Protein AF-A0A953YYQ6-F1 (afdb_monomer_lite)

Secondary structure (DSSP, 8-state):
-EEEEEEEEEE--SSS-EEEEEEEE--SEEEEEESS-EEE-SSSEEEEEEEE-TT-EEEEEEEEEEE--S---

pLDDT: mean 88.55, std 11.74, range [38.19, 97.56]

Structure (mmCIF, N/CA/C/O backbone):
data_AF-A0A953YYQ6-F1
#
_entry.id   AF-A0A953YYQ6-F1
#
loop_
_atom_site.group_PDB
_atom_site.id
_atom_site.type_symbol
_atom_site.label_atom_id
_atom_site.label_alt_id
_atom_site.label_comp_id
_atom_site.label_asym_id
_atom_site.label_entity_id
_atom_site.label_seq_id
_atom_site.pdbx_PDB_ins_code
_atom_site.Cartn_x
_atom_site.Cartn_y
_atom_site.Cartn_z
_atom_site.occupancy
_atom_site.B_iso_or_equiv
_atom_site.auth_seq_id
_atom_site.auth_comp_id
_atom_site.auth_asym_id
_atom_site.auth_atom_id
_atom_site.pdbx_PDB_model_num
ATOM 1 N N . THR A 1 1 ? 19.361 -0.798 -14.416 1.00 80.44 1 THR A N 1
ATOM 2 C CA . THR A 1 1 ? 18.074 -0.763 -13.702 1.00 80.44 1 THR A CA 1
ATOM 3 C C . THR A 1 1 ? 18.258 0.104 -12.475 1.00 80.44 1 THR A C 1
ATOM 5 O O . THR A 1 1 ? 19.359 0.125 -11.935 1.00 80.44 1 THR A O 1
ATOM 8 N N . THR A 1 2 ? 17.245 0.870 -12.093 1.00 87.75 2 THR A N 1
ATOM 9 C CA . THR A 1 2 ? 17.228 1.662 -10.856 1.00 87.75 2 THR A CA 1
ATOM 10 C C . THR A 1 2 ? 16.282 0.968 -9.889 1.00 87.75 2 THR A C 1
ATOM 12 O O . THR A 1 2 ? 15.209 0.555 -10.317 1.00 87.75 2 THR A O 1
ATOM 15 N N . VAL A 1 3 ? 16.679 0.808 -8.629 1.00 90.94 3 VAL A N 1
ATOM 16 C CA . VAL A 1 3 ? 15.833 0.224 -7.581 1.00 90.94 3 VAL A CA 1
ATOM 17 C C . VAL A 1 3 ? 15.533 1.313 -6.564 1.00 90.94 3 VAL A C 1
ATOM 19 O O . VAL A 1 3 ? 16.458 1.957 -6.069 1.00 90.94 3 VAL A O 1
ATOM 22 N N . GLU A 1 4 ? 14.254 1.524 -6.284 1.00 91.12 4 GLU A N 1
ATOM 23 C CA . GLU A 1 4 ? 13.774 2.498 -5.311 1.00 91.12 4 GLU A CA 1
ATOM 24 C C . GLU A 1 4 ? 12.844 1.806 -4.314 1.00 91.12 4 GLU A C 1
ATOM 26 O O . GLU A 1 4 ? 11.888 1.132 -4.700 1.00 91.12 4 GLU A O 1
ATOM 31 N N . GLU A 1 5 ? 13.131 1.983 -3.027 1.00 92.94 5 GLU A N 1
ATOM 32 C CA . GLU A 1 5 ? 12.319 1.466 -1.929 1.00 92.94 5 GLU A CA 1
ATOM 33 C C . GLU A 1 5 ? 11.464 2.591 -1.353 1.00 92.94 5 GLU A C 1
ATOM 35 O O . GLU A 1 5 ? 11.947 3.696 -1.087 1.00 92.94 5 GLU A O 1
ATOM 40 N N . PHE A 1 6 ? 10.185 2.304 -1.136 1.00 91.00 6 PHE A N 1
ATOM 41 C CA . PHE A 1 6 ? 9.232 3.250 -0.581 1.00 91.00 6 PHE A CA 1
ATOM 42 C C . PHE A 1 6 ? 8.593 2.673 0.674 1.00 91.00 6 PHE A C 1
ATOM 44 O O . PHE A 1 6 ? 8.165 1.520 0.711 1.00 91.00 6 PHE A O 1
ATOM 51 N N . GLU A 1 7 ? 8.472 3.522 1.691 1.00 93.44 7 GLU A N 1
ATOM 52 C CA . GLU A 1 7 ? 7.737 3.226 2.912 1.00 93.44 7 GLU A CA 1
ATOM 53 C C . GLU A 1 7 ? 6.733 4.348 3.169 1.00 93.44 7 GLU A C 1
ATOM 55 O O . GLU A 1 7 ? 7.083 5.530 3.173 1.00 93.44 7 GLU A O 1
ATOM 60 N N . THR A 1 8 ? 5.472 3.985 3.394 1.00 91.50 8 THR A N 1
ATOM 61 C CA . THR A 1 8 ? 4.441 4.938 3.808 1.00 91.50 8 THR A CA 1
ATOM 62 C C . THR A 1 8 ? 3.631 4.385 4.967 1.00 91.50 8 THR A C 1
ATOM 64 O O . THR A 1 8 ? 3.369 3.189 5.066 1.00 91.50 8 THR A O 1
ATOM 67 N N . THR A 1 9 ? 3.237 5.265 5.880 1.00 94.62 9 THR A N 1
ATOM 68 C CA . THR A 1 9 ? 2.396 4.915 7.023 1.00 94.62 9 THR A CA 1
ATOM 69 C C . THR A 1 9 ? 0.993 5.455 6.802 1.00 94.62 9 THR A C 1
ATOM 71 O O . THR A 1 9 ? 0.816 6.652 6.586 1.00 94.62 9 THR A O 1
ATOM 74 N N . VAL A 1 10 ? -0.005 4.586 6.949 1.00 93.94 10 VAL A N 1
ATOM 75 C CA . VAL A 1 10 ? -1.422 4.946 6.912 1.00 93.94 10 VAL A CA 1
ATOM 76 C C . VAL A 1 10 ? -2.044 4.638 8.269 1.00 93.94 10 VAL A C 1
ATOM 78 O O . VAL A 1 10 ? -1.936 3.521 8.771 1.00 93.94 10 VAL A O 1
ATOM 81 N N . THR A 1 11 ? -2.705 5.629 8.861 1.00 95.12 11 THR A N 1
ATOM 82 C CA . THR A 1 11 ? -3.364 5.496 10.166 1.00 95.12 11 THR A CA 1
ATOM 83 C C . THR A 1 11 ? -4.820 5.918 10.055 1.00 95.12 11 THR A C 1
ATOM 85 O O . THR A 1 11 ? -5.119 7.003 9.551 1.00 95.12 11 THR A O 1
ATOM 88 N N . ASN A 1 12 ? -5.728 5.088 10.564 1.00 96.75 12 ASN A N 1
ATOM 89 C CA . ASN A 1 12 ? -7.134 5.439 10.678 1.00 96.75 12 ASN A CA 1
ATOM 90 C C . ASN A 1 12 ? -7.398 6.167 12.004 1.00 96.75 12 ASN A C 1
ATOM 92 O O . ASN A 1 12 ? -7.487 5.551 13.061 1.00 96.75 12 ASN A O 1
ATOM 96 N N . PHE A 1 13 ? -7.570 7.487 11.944 1.00 95.44 13 PHE A N 1
ATOM 97 C CA . PHE A 1 13 ? -7.940 8.303 13.108 1.00 95.44 13 PHE A CA 1
ATOM 98 C C . PHE A 1 13 ? -9.450 8.381 13.358 1.00 95.44 13 PHE A C 1
ATOM 100 O O . PHE A 1 13 ? -9.884 9.091 14.263 1.00 95.44 13 PHE A O 1
ATOM 107 N N . ARG A 1 14 ? -10.267 7.706 12.543 1.00 93.38 14 ARG A N 1
ATOM 108 C CA . ARG A 1 14 ? -11.714 7.677 12.739 1.00 93.38 14 ARG A CA 1
ATOM 109 C C . ARG A 1 14 ? -12.088 6.632 13.782 1.00 93.38 14 ARG A C 1
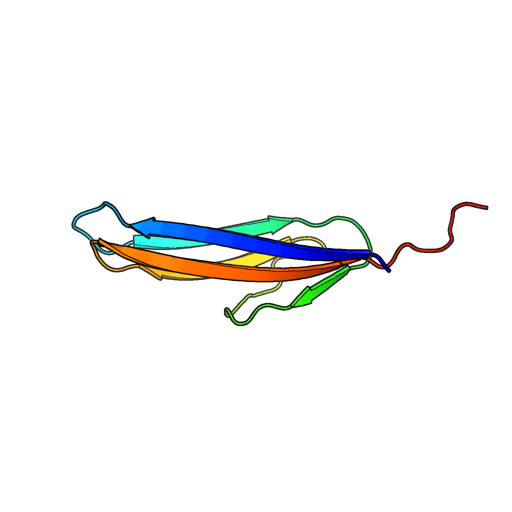ATOM 111 O O . ARG A 1 14 ? -11.381 5.657 14.010 1.00 93.38 14 ARG A O 1
ATOM 118 N N . ASP A 1 15 ? -13.255 6.832 14.367 1.00 96.12 15 ASP A N 1
ATOM 119 C CA . ASP A 1 15 ? -13.936 5.928 15.292 1.00 96.12 15 ASP A CA 1
ATOM 120 C C . ASP A 1 15 ? -14.699 4.793 14.585 1.00 96.12 15 ASP A C 1
ATOM 122 O O . ASP A 1 15 ? -15.405 4.015 15.222 1.00 96.12 15 ASP A O 1
ATOM 126 N N . ARG A 1 16 ? -14.547 4.674 13.262 1.00 9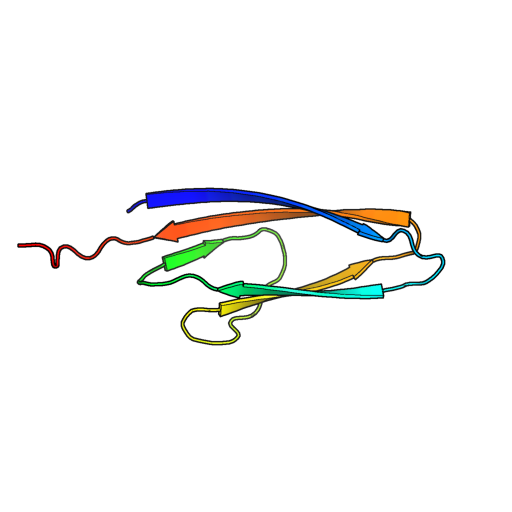5.25 16 ARG A N 1
ATOM 127 C CA . ARG A 1 16 ? -15.151 3.628 12.432 1.00 95.25 16 ARG A CA 1
ATOM 128 C C . ARG A 1 16 ? -14.137 3.022 11.475 1.00 95.25 16 ARG A C 1
ATOM 130 O O . ARG A 1 16 ? -13.126 3.644 11.152 1.00 95.25 16 ARG A O 1
ATOM 137 N N . GLU A 1 17 ? -14.437 1.814 11.022 1.00 97.06 17 GLU A N 1
ATOM 138 C CA . GLU A 1 17 ? -13.667 1.127 9.992 1.00 97.06 17 GLU A CA 1
ATOM 139 C C . GLU A 1 17 ? -13.680 1.918 8.674 1.00 97.06 17 GLU A C 1
ATOM 141 O O . GLU A 1 17 ? -14.685 2.552 8.321 1.00 97.06 17 GLU A O 1
ATOM 146 N N . VAL A 1 18 ? -12.543 1.917 7.977 1.00 96.38 18 VAL A N 1
ATOM 147 C CA . VAL A 1 18 ? -12.378 2.581 6.681 1.00 96.38 18 VAL A CA 1
ATOM 148 C C . VAL A 1 18 ? -11.722 1.635 5.685 1.00 96.38 18 VAL A C 1
ATOM 150 O O . VAL A 1 18 ? -10.748 0.955 6.003 1.00 96.38 18 VAL A O 1
ATOM 153 N N . GLU A 1 19 ? -12.247 1.623 4.467 1.00 95.56 19 GLU A N 1
ATOM 154 C CA . GLU A 1 19 ? -11.586 1.018 3.315 1.00 95.56 19 GLU A CA 1
ATOM 155 C C . GLU A 1 19 ? -10.612 2.039 2.724 1.00 95.56 19 GLU A C 1
ATOM 157 O O . GLU A 1 19 ? -10.950 3.214 2.545 1.00 95.56 19 GLU A O 1
ATOM 162 N N . VAL A 1 20 ? -9.383 1.599 2.473 1.00 92.75 20 VAL A N 1
ATOM 163 C CA . VAL A 1 20 ? -8.308 2.419 1.922 1.00 92.75 20 VAL A CA 1
ATOM 164 C C . VAL A 1 20 ? -7.886 1.831 0.589 1.00 92.75 20 VAL A C 1
ATOM 166 O O . VAL A 1 20 ? -7.473 0.677 0.506 1.00 92.75 20 VAL A O 1
ATOM 169 N N . GLU A 1 21 ? -7.942 2.664 -0.442 1.00 92.56 21 GLU A N 1
ATOM 170 C CA . GLU A 1 21 ? -7.472 2.344 -1.781 1.00 92.56 21 GLU A CA 1
ATOM 171 C C . GLU A 1 21 ? -6.356 3.315 -2.165 1.00 92.56 21 GLU A C 1
ATOM 173 O O . GLU A 1 21 ? -6.516 4.533 -2.073 1.00 92.56 21 GLU A O 1
ATOM 178 N N . ILE A 1 22 ? -5.209 2.772 -2.567 1.00 90.44 22 ILE A N 1
ATOM 179 C CA . ILE A 1 22 ? -4.034 3.546 -2.970 1.00 90.44 22 ILE A CA 1
ATOM 180 C C . ILE A 1 22 ? -3.679 3.166 -4.395 1.00 90.44 22 ILE A C 1
ATOM 182 O O . ILE A 1 22 ? -3.476 1.992 -4.700 1.00 90.44 22 ILE A O 1
ATOM 186 N N . HIS A 1 23 ? -3.584 4.174 -5.260 1.00 92.31 23 HIS A N 1
ATOM 187 C CA . HIS A 1 23 ? -3.130 4.017 -6.638 1.00 92.31 23 HIS A CA 1
ATOM 188 C C . HIS A 1 23 ? -1.712 4.545 -6.752 1.00 92.31 23 HIS A C 1
ATOM 190 O O . HIS A 1 23 ? -1.445 5.722 -6.495 1.00 92.31 23 HIS A O 1
ATOM 196 N N . ARG A 1 24 ? -0.797 3.665 -7.141 1.00 90.19 24 ARG A N 1
ATOM 197 C CA . ARG A 1 24 ? 0.584 4.019 -7.424 1.00 90.19 24 ARG A CA 1
ATOM 198 C C . ARG A 1 24 ? 0.810 3.937 -8.922 1.00 90.19 24 ARG A C 1
ATOM 200 O O . ARG A 1 24 ? 0.855 2.844 -9.470 1.00 90.19 24 ARG A O 1
ATOM 207 N N . THR A 1 25 ? 0.981 5.092 -9.554 1.00 89.75 25 THR A N 1
ATOM 208 C CA . THR A 1 25 ? 1.359 5.204 -10.968 1.00 89.75 25 THR A CA 1
ATOM 209 C C . THR A 1 25 ? 2.876 5.338 -11.093 1.00 89.75 25 THR A C 1
ATOM 211 O O . THR A 1 25 ? 3.498 6.126 -10.373 1.00 89.75 25 THR A O 1
ATOM 214 N N . MET A 1 26 ? 3.463 4.565 -11.998 1.00 87.06 26 MET A N 1
ATOM 215 C CA . MET A 1 26 ? 4.879 4.542 -12.356 1.00 87.06 26 MET A CA 1
ATOM 216 C C . MET A 1 26 ? 4.986 4.597 -13.875 1.00 87.06 26 MET A C 1
ATOM 218 O O . MET A 1 26 ? 4.159 4.028 -14.571 1.00 87.06 26 MET A O 1
ATOM 222 N N . TYR A 1 27 ? 6.002 5.278 -14.394 1.00 83.50 27 TYR A N 1
ATOM 223 C CA . TYR A 1 27 ? 6.192 5.415 -15.836 1.00 83.50 27 TYR A CA 1
ATOM 224 C C . TYR A 1 27 ? 7.395 4.598 -16.302 1.00 83.50 27 TYR A C 1
ATOM 226 O O . TYR A 1 27 ? 8.445 4.617 -15.659 1.00 83.50 27 TYR A O 1
ATOM 234 N N . GLY A 1 28 ? 7.264 3.959 -17.464 1.00 84.19 28 GLY A N 1
ATOM 235 C CA . GLY A 1 28 ? 8.336 3.198 -18.109 1.00 84.19 28 GLY A CA 1
ATOM 236 C C . GLY A 1 28 ? 8.222 1.689 -17.891 1.00 84.19 28 GLY A C 1
ATOM 237 O O . GLY A 1 28 ? 7.181 1.182 -17.499 1.00 84.19 28 GLY A O 1
ATOM 238 N N . ASP A 1 29 ? 9.297 0.960 -18.189 1.00 87.44 29 ASP A N 1
ATOM 239 C CA . ASP 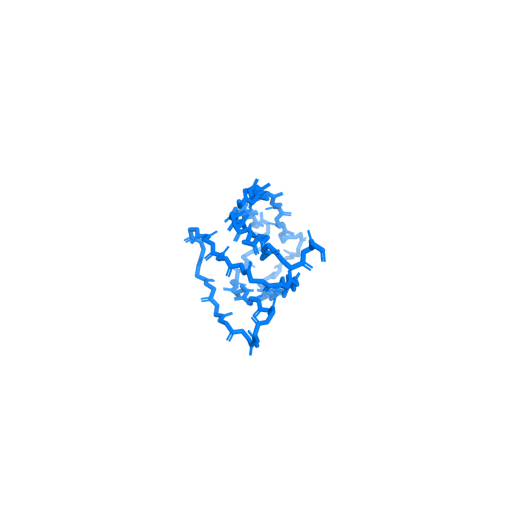A 1 29 ? 9.389 -0.474 -17.892 1.00 87.44 29 ASP A CA 1
ATOM 240 C C . ASP A 1 29 ? 9.807 -0.639 -16.427 1.00 87.44 29 ASP A C 1
ATOM 242 O O . ASP A 1 29 ? 10.898 -0.204 -16.043 1.00 87.44 29 ASP A O 1
ATOM 246 N N . PHE A 1 30 ? 8.934 -1.215 -15.602 1.00 89.00 30 PHE A N 1
ATOM 247 C CA . PHE A 1 30 ? 9.186 -1.421 -14.182 1.00 89.00 30 PHE A CA 1
ATOM 248 C C . PHE A 1 30 ? 8.682 -2.779 -13.697 1.00 89.00 30 PHE A C 1
ATOM 250 O O . PHE A 1 30 ? 7.701 -3.323 -14.205 1.00 89.00 30 PHE A O 1
ATOM 257 N N . ASP A 1 31 ? 9.333 -3.281 -12.652 1.00 90.00 31 ASP A N 1
ATOM 258 C CA . ASP A 1 31 ? 8.796 -4.321 -11.782 1.00 90.00 31 ASP A CA 1
ATOM 259 C C . ASP A 1 31 ? 8.352 -3.688 -10.459 1.00 90.00 31 ASP A C 1
ATOM 261 O O . ASP A 1 31 ? 9.031 -2.804 -9.926 1.00 90.00 31 ASP A O 1
ATOM 265 N N . PHE A 1 32 ? 7.219 -4.149 -9.934 1.00 90.50 32 PHE A N 1
ATOM 266 C CA . PHE A 1 32 ? 6.677 -3.737 -8.643 1.00 90.50 32 PHE A CA 1
ATOM 267 C C . PHE A 1 32 ? 6.634 -4.944 -7.710 1.00 90.50 32 PHE A C 1
ATOM 269 O O . PHE A 1 32 ? 6.052 -5.971 -8.060 1.00 90.50 32 PHE A O 1
ATOM 276 N N . ASP A 1 33 ? 7.235 -4.799 -6.535 1.00 91.56 33 ASP A N 1
ATOM 277 C CA . ASP A 1 33 ? 7.284 -5.826 -5.499 1.00 91.56 33 ASP A CA 1
ATOM 278 C C . ASP A 1 33 ? 6.791 -5.244 -4.172 1.00 91.56 33 ASP A C 1
ATOM 280 O O . ASP A 1 33 ? 7.147 -4.125 -3.799 1.00 91.56 33 ASP A O 1
ATOM 284 N N . SER A 1 34 ? 5.929 -5.974 -3.473 1.00 89.81 34 SER A N 1
ATOM 285 C CA . SER A 1 34 ? 5.380 -5.565 -2.182 1.00 89.81 34 SER A CA 1
ATOM 286 C C . SER A 1 34 ? 4.943 -6.797 -1.400 1.00 89.81 34 SER A C 1
ATOM 288 O O . SER A 1 34 ? 4.406 -7.739 -1.980 1.00 89.81 34 SER A O 1
ATOM 290 N N . ASP A 1 35 ? 5.128 -6.760 -0.080 1.00 88.00 35 ASP A N 1
ATOM 291 C CA . ASP A 1 35 ? 4.569 -7.766 0.831 1.00 88.00 35 ASP A CA 1
ATOM 292 C C . ASP A 1 35 ? 3.033 -7.671 0.911 1.00 88.00 35 ASP A C 1
ATOM 294 O O . ASP A 1 35 ? 2.348 -8.630 1.278 1.00 88.00 35 ASP A O 1
ATOM 298 N N . ASP A 1 36 ? 2.477 -6.497 0.595 1.00 87.50 36 ASP A N 1
ATOM 299 C CA . ASP A 1 36 ? 1.043 -6.260 0.569 1.00 87.50 36 ASP A CA 1
ATOM 300 C C . ASP A 1 36 ? 0.421 -6.791 -0.729 1.00 87.50 36 ASP A C 1
ATOM 302 O O . ASP A 1 36 ? 1.015 -6.743 -1.803 1.00 87.50 36 ASP A O 1
ATOM 306 N N . SER A 1 37 ? -0.831 -7.251 -0.652 1.00 87.31 37 SER A N 1
ATOM 307 C CA . SER A 1 37 ? -1.576 -7.628 -1.855 1.00 87.31 37 SER A CA 1
ATOM 308 C C . SER A 1 37 ? -1.847 -6.393 -2.710 1.00 87.31 37 SER A C 1
ATOM 310 O O . SER A 1 37 ? -2.444 -5.419 -2.243 1.00 87.31 37 SER A O 1
ATOM 312 N N . PHE A 1 38 ? -1.479 -6.472 -3.982 1.00 89.94 38 PHE A N 1
ATOM 313 C CA . PHE A 1 38 ? -1.769 -5.456 -4.981 1.00 89.94 38 PHE A CA 1
ATOM 314 C C . PHE A 1 38 ? -2.374 -6.087 -6.232 1.00 89.94 38 PHE A C 1
ATOM 316 O O . PHE A 1 38 ? -2.178 -7.267 -6.525 1.00 89.94 38 PHE A O 1
ATOM 323 N N . GLU A 1 39 ? -3.119 -5.280 -6.975 1.00 91.81 39 GLU A N 1
ATOM 324 C CA . GLU A 1 39 ? -3.647 -5.630 -8.283 1.00 91.81 39 GLU A CA 1
ATOM 325 C C . GLU A 1 39 ? -3.144 -4.640 -9.330 1.00 91.81 39 GLU A C 1
ATOM 327 O O . GLU A 1 39 ? -3.035 -3.435 -9.088 1.00 91.81 39 GLU A O 1
ATOM 332 N N . LYS A 1 40 ? -2.843 -5.151 -10.523 1.00 90.44 40 LYS A N 1
ATOM 333 C CA . LYS A 1 40 ? -2.519 -4.303 -11.665 1.00 90.44 40 LYS A CA 1
ATOM 334 C C . LYS A 1 40 ? -3.803 -3.634 -12.154 1.00 90.44 40 LYS A C 1
ATOM 336 O O . LYS A 1 40 ? -4.700 -4.327 -12.629 1.00 90.44 40 LYS A O 1
ATOM 341 N N . HIS A 1 41 ? -3.882 -2.308 -12.051 1.00 88.31 41 HIS A N 1
ATOM 342 C CA . HIS A 1 41 ? -5.024 -1.543 -12.554 1.00 88.31 41 HIS A CA 1
ATOM 343 C C . HIS A 1 41 ? -4.899 -1.296 -14.063 1.00 88.31 41 HIS A C 1
ATOM 345 O O . HIS A 1 41 ? -5.817 -1.590 -14.826 1.00 88.31 41 HIS A O 1
ATOM 351 N N . ASP A 1 42 ? -3.734 -0.812 -14.495 1.00 90.50 42 ASP A N 1
ATOM 352 C CA . ASP A 1 42 ? -3.388 -0.598 -15.900 1.00 90.50 42 ASP A CA 1
ATOM 353 C C . ASP A 1 42 ? -1.888 -0.870 -16.133 1.00 90.50 42 ASP A C 1
ATOM 355 O O . ASP A 1 42 ? -1.225 -1.480 -15.293 1.00 90.50 42 ASP A O 1
ATOM 359 N N . ALA A 1 43 ? -1.350 -0.510 -17.304 1.00 85.44 43 ALA A N 1
ATOM 360 C CA . ALA A 1 43 ? 0.057 -0.749 -17.638 1.00 85.44 43 ALA A CA 1
ATOM 361 C C . ALA A 1 43 ? 1.035 -0.115 -16.633 1.00 85.44 43 ALA A C 1
ATOM 363 O O . ALA A 1 43 ? 2.048 -0.738 -16.320 1.00 85.44 43 ALA A O 1
ATOM 364 N N . ASP A 1 44 ? 0.669 1.048 -16.101 1.00 90.25 44 ASP A N 1
ATOM 365 C CA . ASP A 1 44 ? 1.511 1.964 -15.339 1.00 90.25 44 ASP A CA 1
ATOM 366 C C . ASP A 1 44 ? 1.083 2.055 -13.863 1.00 90.25 44 ASP A C 1
ATOM 368 O O . ASP A 1 44 ? 1.843 2.509 -13.006 1.00 90.25 44 ASP A O 1
ATOM 372 N N . THR A 1 45 ? -0.125 1.595 -13.532 1.00 91.25 45 THR A N 1
ATOM 373 C CA . THR A 1 45 ? -0.740 1.776 -12.215 1.00 91.25 45 THR A CA 1
ATOM 374 C C . THR A 1 45 ? -0.941 0.456 -11.476 1.00 91.25 45 THR A C 1
ATOM 376 O O . THR A 1 45 ? -1.612 -0.462 -11.955 1.00 91.25 45 THR A O 1
ATOM 379 N N . GLN A 1 46 ? -0.414 0.398 -10.253 1.00 91.94 46 GLN A N 1
ATOM 380 C CA . GLN A 1 46 ? -0.695 -0.646 -9.268 1.00 91.94 46 GLN A CA 1
ATOM 381 C C . GLN A 1 46 ? -1.679 -0.121 -8.226 1.00 91.94 46 GLN A C 1
ATOM 383 O O . GLN A 1 46 ? -1.578 1.025 -7.775 1.00 91.94 46 GLN A O 1
ATOM 388 N N . LYS A 1 47 ? -2.626 -0.963 -7.829 1.00 94.12 47 LYS A N 1
ATOM 389 C CA . LYS A 1 47 ? -3.641 -0.652 -6.831 1.00 94.12 47 LYS A CA 1
ATOM 390 C C . LYS A 1 47 ? -3.454 -1.536 -5.606 1.00 94.12 47 LYS A C 1
ATOM 392 O O . LYS A 1 47 ? -3.382 -2.754 -5.710 1.00 94.12 47 LYS A O 1
ATOM 397 N N . ILE A 1 48 ? -3.411 -0.903 -4.441 1.00 92.56 48 ILE A N 1
ATOM 398 C CA . ILE A 1 48 ? -3.362 -1.565 -3.139 1.00 92.56 48 ILE A CA 1
ATOM 399 C C . ILE A 1 48 ? -4.679 -1.264 -2.429 1.00 92.56 48 ILE A C 1
ATOM 401 O O . ILE A 1 48 ? -5.076 -0.101 -2.329 1.00 92.56 48 ILE A O 1
ATOM 405 N N . HIS A 1 49 ? -5.348 -2.303 -1.935 1.00 93.25 49 HIS A N 1
ATOM 406 C CA . HIS A 1 49 ? -6.607 -2.180 -1.207 1.00 93.25 49 HIS A CA 1
ATOM 407 C C . HIS A 1 49 ? -6.537 -2.950 0.110 1.00 93.25 49 HIS A C 1
ATOM 409 O O . HIS A 1 49 ? -6.153 -4.119 0.148 1.00 93.25 49 HIS A O 1
ATOM 415 N N . PHE A 1 50 ? -6.913 -2.285 1.199 1.00 93.38 50 PHE A N 1
ATOM 416 C CA . PHE A 1 50 ? -7.063 -2.901 2.510 1.00 93.38 50 PHE A CA 1
ATOM 417 C C . PHE A 1 50 ? -8.042 -2.120 3.385 1.00 93.38 50 PHE A C 1
ATOM 419 O O . PHE A 1 50 ? -8.348 -0.953 3.147 1.00 93.38 50 PHE A O 1
ATOM 426 N N . THR A 1 51 ? -8.475 -2.765 4.459 1.00 95.50 51 THR A N 1
ATOM 427 C CA . THR A 1 51 ? -9.335 -2.178 5.485 1.00 95.50 51 THR A CA 1
ATOM 428 C C . THR A 1 51 ? -8.511 -1.814 6.720 1.00 95.50 51 THR A C 1
ATOM 430 O O . THR A 1 51 ? -7.593 -2.549 7.085 1.00 95.50 51 THR A O 1
ATOM 433 N N . LEU A 1 52 ? -8.836 -0.693 7.371 1.00 95.94 52 LEU A N 1
ATOM 434 C CA . LEU A 1 52 ? -8.270 -0.289 8.661 1.00 95.94 52 LEU A CA 1
ATOM 435 C C . LEU A 1 52 ? -9.364 -0.111 9.710 1.00 95.94 52 LEU A C 1
ATOM 437 O O . LEU A 1 52 ? -10.289 0.692 9.541 1.00 95.94 52 LEU A O 1
ATOM 441 N N . LYS A 1 53 ? -9.206 -0.783 10.847 1.00 97.12 53 LYS A N 1
ATOM 442 C CA . LYS A 1 53 ? -10.054 -0.607 12.028 1.00 97.12 53 LYS A CA 1
ATOM 443 C C . LYS A 1 53 ? -9.813 0.758 12.690 1.00 97.12 53 LYS A C 1
ATOM 445 O O . LYS A 1 53 ? -8.803 1.410 12.414 1.00 97.12 53 LYS A O 1
ATOM 450 N N . PRO A 1 54 ? -10.724 1.220 13.566 1.00 97.56 54 PRO A N 1
ATOM 451 C CA . PRO A 1 54 ? -10.522 2.450 14.330 1.00 97.56 54 PRO A CA 1
ATOM 452 C C . PRO A 1 54 ? -9.191 2.450 15.088 1.00 97.56 54 PRO A C 1
ATOM 454 O O . PRO A 1 54 ? -8.895 1.508 15.823 1.00 97.56 54 PRO A O 1
ATOM 457 N N . GLY A 1 55 ? -8.385 3.499 14.913 1.00 95.06 55 GLY A N 1
ATOM 458 C CA . GLY A 1 55 ? -7.073 3.637 15.554 1.00 95.06 55 GLY A CA 1
ATOM 459 C C . GLY A 1 55 ? -5.971 2.738 14.982 1.00 95.06 55 GLY A C 1
ATOM 460 O O . GLY A 1 55 ? -4.841 2.789 15.469 1.00 95.06 55 GLY A O 1
ATOM 461 N N . GLU A 1 56 ? -6.264 1.921 13.966 1.00 96.38 56 GLU A N 1
ATOM 462 C CA . GLU A 1 56 ? -5.285 1.020 13.366 1.00 96.38 56 GLU A CA 1
ATOM 463 C C . GLU A 1 56 ? -4.265 1.790 12.522 1.00 96.38 56 GLU A C 1
ATOM 465 O O . GLU A 1 56 ? -4.591 2.739 11.800 1.00 96.38 56 GLU A O 1
ATOM 470 N N . LYS A 1 57 ? -3.010 1.349 12.613 1.00 95.94 57 LYS A N 1
ATOM 471 C CA . LYS A 1 57 ? -1.886 1.840 11.821 1.00 95.94 57 LYS A CA 1
ATOM 472 C C . LYS A 1 57 ? -1.344 0.697 10.974 1.00 95.94 57 LYS A C 1
ATOM 474 O O . LYS A 1 57 ? -1.065 -0.377 11.500 1.00 95.94 57 LYS A O 1
ATOM 479 N N . ARG A 1 58 ? -1.095 0.977 9.697 1.00 93.50 58 ARG A N 1
ATOM 480 C CA . ARG A 1 58 ? -0.422 0.079 8.758 1.00 93.50 58 ARG A CA 1
ATOM 481 C C . ARG A 1 58 ? 0.772 0.780 8.128 1.00 93.50 58 ARG A C 1
ATOM 483 O O . ARG A 1 58 ? 0.717 1.970 7.822 1.00 93.50 58 ARG A O 1
ATOM 490 N N . VAL A 1 59 ? 1.854 0.035 7.951 1.00 94.62 59 VAL A N 1
ATOM 491 C CA . VAL A 1 59 ? 3.029 0.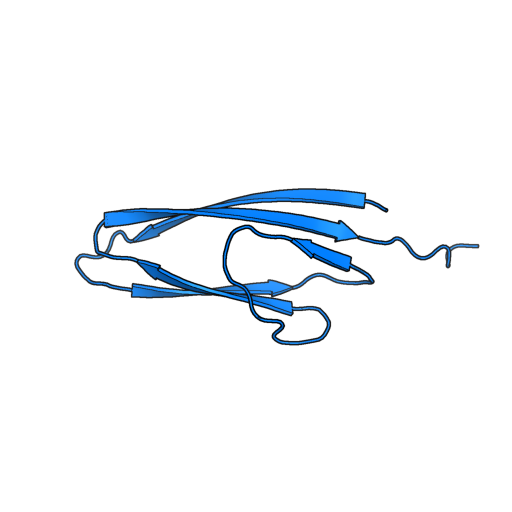473 7.194 1.00 94.62 59 VAL A CA 1
ATOM 492 C C . VAL A 1 59 ? 3.014 -0.296 5.885 1.00 94.62 59 VAL A C 1
ATOM 494 O O . VAL A 1 59 ? 2.971 -1.519 5.914 1.00 94.62 59 VAL A O 1
ATOM 497 N N . LEU A 1 60 ? 3.011 0.424 4.770 1.00 92.50 60 LEU A N 1
ATOM 498 C CA . LEU A 1 60 ? 3.095 -0.138 3.430 1.00 92.50 60 LEU A CA 1
ATOM 499 C C . LEU A 1 60 ? 4.530 -0.012 2.950 1.00 92.50 60 LEU A C 1
ATOM 501 O O . LEU A 1 60 ? 5.124 1.068 3.061 1.00 92.50 60 LEU A O 1
ATOM 505 N N . LYS A 1 61 ? 5.061 -1.105 2.411 1.00 93.69 61 LYS A N 1
ATOM 506 C CA . LYS A 1 61 ? 6.408 -1.164 1.847 1.00 93.69 61 LYS A CA 1
ATOM 507 C C . LYS A 1 61 ? 6.340 -1.746 0.450 1.00 93.69 61 LYS A C 1
ATOM 509 O O . LYS A 1 61 ? 5.697 -2.772 0.230 1.00 93.69 61 LYS A O 1
ATOM 514 N N . PHE A 1 62 ? 6.981 -1.074 -0.491 1.00 92.19 62 PHE A N 1
ATOM 515 C CA . PHE A 1 62 ? 7.079 -1.569 -1.853 1.00 92.19 62 PHE A CA 1
ATOM 516 C C . PHE A 1 62 ? 8.377 -1.119 -2.508 1.00 92.19 62 PHE A C 1
ATOM 518 O O . PHE A 1 62 ? 8.893 -0.030 -2.243 1.00 92.19 62 PHE A O 1
ATOM 525 N N . THR A 1 63 ? 8.869 -1.971 -3.392 1.00 93.12 63 THR A N 1
ATOM 526 C CA . THR A 1 63 ? 10.084 -1.777 -4.167 1.00 93.12 63 THR A CA 1
ATOM 527 C C . THR A 1 63 ? 9.702 -1.620 -5.627 1.00 93.12 63 THR A C 1
ATOM 529 O O . THR A 1 63 ? 8.969 -2.437 -6.187 1.00 93.12 63 THR A O 1
ATOM 532 N N . VAL A 1 64 ? 10.213 -0.568 -6.258 1.00 91.12 64 VAL A N 1
ATOM 533 C CA . VAL A 1 64 ? 10.056 -0.333 -7.692 1.00 91.12 64 VAL A CA 1
ATOM 534 C C . VAL A 1 64 ? 11.410 -0.515 -8.354 1.00 91.12 64 VAL A C 1
ATOM 536 O O . VAL A 1 64 ? 12.374 0.174 -8.022 1.00 91.12 64 VAL A O 1
ATOM 539 N N . THR A 1 65 ? 11.487 -1.446 -9.300 1.00 91.19 65 THR A N 1
ATOM 540 C CA . THR A 1 65 ? 12.682 -1.651 -10.121 1.00 91.19 65 THR A CA 1
ATOM 541 C C . THR A 1 65 ? 12.421 -1.142 -11.527 1.00 91.19 65 THR A C 1
ATOM 543 O O . THR A 1 65 ? 11.766 -1.809 -12.317 1.00 91.19 65 THR A O 1
ATOM 546 N N . THR A 1 66 ? 12.969 0.018 -11.870 1.0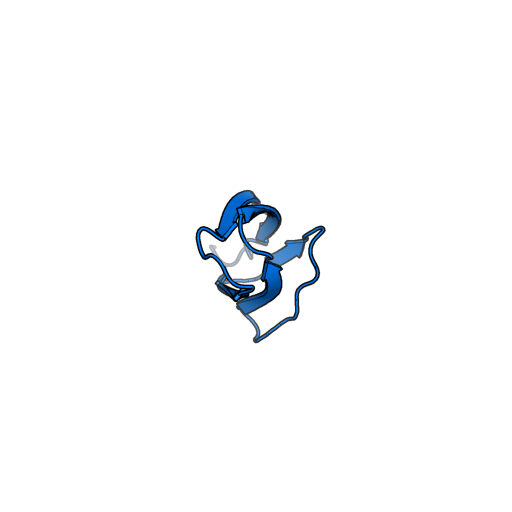0 89.75 66 THR A N 1
ATOM 547 C CA . THR A 1 66 ? 12.827 0.626 -13.197 1.00 89.75 66 THR A CA 1
ATOM 548 C C . THR A 1 66 ? 13.933 0.142 -14.133 1.00 89.75 66 THR A C 1
ATOM 550 O O . THR A 1 66 ? 15.136 0.243 -13.844 1.00 89.75 66 THR A O 1
ATOM 553 N N . ARG A 1 67 ? 13.557 -0.372 -15.302 1.00 86.56 67 ARG A N 1
ATOM 554 C CA . ARG A 1 67 ? 14.480 -0.764 -16.367 1.00 86.56 67 ARG A CA 1
ATOM 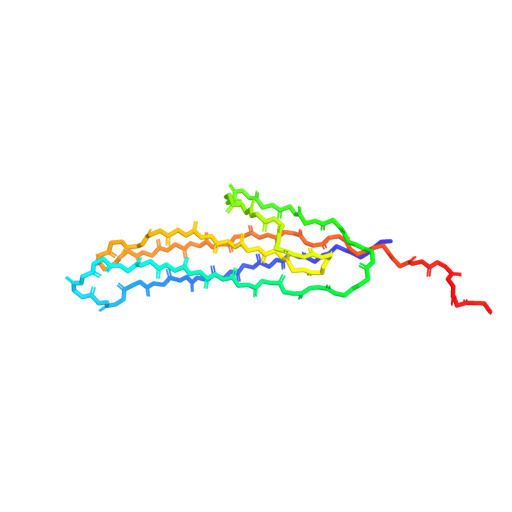555 C C . ARG A 1 67 ? 14.651 0.395 -17.340 1.00 86.56 67 ARG A C 1
ATOM 557 O O . ARG A 1 67 ? 13.833 0.639 -18.218 1.00 86.56 67 ARG A O 1
ATOM 564 N N . ASN A 1 68 ? 15.765 1.110 -17.205 1.00 74.81 68 ASN A N 1
ATOM 565 C CA . ASN A 1 68 ? 16.138 2.131 -18.181 1.00 74.81 68 ASN A CA 1
ATOM 566 C C . ASN A 1 68 ? 16.488 1.442 -19.508 1.00 74.81 68 ASN A C 1
ATOM 568 O O . ASN A 1 68 ? 17.556 0.837 -19.633 1.00 74.81 68 ASN A O 1
ATOM 572 N N . GLY A 1 69 ? 15.584 1.517 -20.486 1.00 60.03 69 GLY A N 1
ATOM 573 C CA . GLY A 1 69 ? 15.869 1.111 -21.856 1.00 60.03 69 GLY A CA 1
ATOM 574 C C . GLY A 1 69 ? 17.023 1.943 -22.410 1.00 60.03 69 GLY A C 1
ATOM 575 O O . GLY A 1 69 ? 17.040 3.165 -22.275 1.00 60.03 69 GLY A O 1
ATOM 576 N N . SER A 1 70 ? 18.000 1.298 -23.040 1.00 50.78 70 SER A N 1
ATOM 577 C CA . SER A 1 70 ? 19.173 1.943 -23.647 1.00 50.78 70 SER A CA 1
ATOM 578 C C . SER A 1 70 ? 18.849 2.773 -24.908 1.00 50.78 70 SER A C 1
ATOM 580 O O . SER A 1 70 ? 19.679 2.862 -25.805 1.00 50.78 70 SER A O 1
ATOM 582 N N . ASN A 1 71 ? 17.669 3.399 -24.995 1.00 49.34 71 ASN A N 1
ATOM 583 C CA . ASN A 1 71 ? 17.253 4.255 -26.115 1.00 49.34 71 ASN A CA 1
ATOM 584 C C . ASN A 1 71 ? 17.638 5.728 -25.895 1.00 49.34 71 ASN A C 1
ATOM 586 O O . ASN A 1 71 ? 16.876 6.642 -26.195 1.00 49.34 71 ASN A O 1
ATOM 590 N N . ALA A 1 72 ? 18.842 5.949 -25.378 1.00 43.25 72 ALA A N 1
ATOM 591 C CA . ALA A 1 72 ? 19.540 7.220 -25.483 1.00 43.25 72 ALA A CA 1
ATOM 592 C C . ALA A 1 72 ? 20.904 6.926 -26.111 1.00 43.25 72 ALA A C 1
ATOM 594 O O . ALA A 1 72 ? 21.902 6.726 -25.416 1.00 43.25 72 ALA A O 1
ATOM 595 N N . LYS A 1 73 ? 20.916 6.814 -27.437 1.00 38.19 73 LYS A N 1
ATOM 596 C CA . LYS A 1 73 ? 22.128 6.884 -28.242 1.00 38.19 73 LYS A CA 1
ATOM 597 C C . LYS A 1 73 ? 21.907 7.886 -29.358 1.00 38.19 73 LYS A C 1
ATOM 599 O O . LYS A 1 73 ? 20.795 7.860 -29.927 1.00 38.19 73 LYS A O 1
#

Foldseek 3Di:
DDKDKDKDKDWAQDQAKDKDKDKDFADADKDKDWPADWDDPDPGIIMGIDMAGHGDMDMTIMMIGHDDDPPPD

Sequence (73 aa):
TTVEEFETTVTNFRDREVEVEIHRTMYGDFDFDSDDSFEKHDADTQKIHFTLKPGEKRVLKFTVTTRNGSNAK

Radius of gyration: 15.05 Å; chains: 1; bounding box: 37×16×44 Å